Protein AF-A0A432DZA4-F1 (afdb_monomer_lite)

Secondary structure (DSSP, 8-state):
-EE----SSS---S--EE-------SSPPPPP--SS-PPP-----TTSSS----SEEEEETTTTEEEEE-TTT--EEEEE-SSTTS-EEEEEE-----EEEEEEEETTEEEEEEESSTTS--EEEEEETTS--

pLDDT: mean 83.45, std 10.91, range [44.62, 97.19]

Sequence (133 aa):
MVSLENPSGATISGDNSATVYIVDNDKQAPVPSQQIQLNYIGSFDPSGNNSSSTEIVVHDPATQRLFTISSLTDVFDIIDFSTPSTPSVVKQSHGCVWRYYKYCRENGIIAAASQTNPQQNGSVVFFDINGNF

Structure (mmCIF, N/CA/C/O backbone):
data_AF-A0A432DZA4-F1
#
_entry.id   AF-A0A432DZA4-F1
#
loop_
_atom_site.group_PDB
_atom_site.id
_atom_site.type_symbol
_atom_site.label_atom_id
_atom_site.label_alt_id
_atom_site.label_comp_id
_atom_site.label_asym_id
_atom_site.label_entity_id
_atom_site.label_seq_id
_atom_site.pdbx_PDB_ins_code
_atom_site.Cartn_x
_atom_site.Cartn_y
_atom_site.Cartn_z
_atom_site.occupancy
_atom_site.B_iso_or_equiv
_atom_site.auth_seq_id
_atom_site.auth_comp_id
_atom_site.auth_asym_id
_atom_site.auth_atom_id
_atom_site.pdbx_PDB_model_num
ATOM 1 N N . MET A 1 1 ? -9.580 8.947 46.135 1.00 65.31 1 MET A N 1
ATOM 2 C CA . MET A 1 1 ? -9.124 8.744 47.527 1.00 65.31 1 MET A CA 1
ATOM 3 C C . MET A 1 1 ? -10.102 9.451 48.442 1.00 65.31 1 MET A C 1
ATOM 5 O O . MET A 1 1 ? -10.493 10.564 48.118 1.00 65.31 1 MET A O 1
ATOM 9 N N . VAL A 1 2 ? -10.554 8.784 49.497 1.00 82.69 2 VAL A N 1
ATOM 10 C CA . VAL A 1 2 ? -11.482 9.348 50.487 1.00 82.69 2 VAL A CA 1
ATOM 11 C C . VAL A 1 2 ? -10.810 9.246 51.854 1.00 82.69 2 VAL A C 1
ATOM 13 O O . VAL A 1 2 ? -10.240 8.199 52.166 1.00 82.69 2 VAL A O 1
ATOM 16 N N . SER A 1 3 ? -10.847 10.324 52.634 1.00 87.31 3 SER A N 1
ATOM 17 C CA . SER A 1 3 ? -10.342 10.397 54.009 1.00 87.31 3 SER A CA 1
ATOM 18 C C . SER A 1 3 ? -11.485 10.643 54.990 1.00 87.31 3 SER A C 1
ATOM 20 O O . SER A 1 3 ? -12.484 11.268 54.630 1.00 87.31 3 SER A O 1
ATOM 22 N N . LEU A 1 4 ? -11.362 10.154 56.229 1.00 85.12 4 LEU A N 1
ATOM 23 C CA . LEU A 1 4 ? -12.275 10.565 57.302 1.00 85.12 4 LEU A CA 1
ATOM 24 C C . LEU A 1 4 ? -11.716 11.831 57.950 1.00 85.12 4 LEU A C 1
ATOM 26 O O . LEU A 1 4 ? -10.535 11.915 58.249 1.00 85.12 4 LEU A O 1
ATOM 30 N N . GLU A 1 5 ? -12.540 12.835 58.207 1.00 86.31 5 GLU A N 1
ATOM 31 C CA . GLU A 1 5 ? -12.087 14.081 58.832 1.00 86.31 5 GLU A CA 1
ATOM 32 C C . GLU A 1 5 ? -13.089 14.513 59.903 1.00 86.31 5 GLU A C 1
ATOM 34 O O . GLU A 1 5 ? -14.268 14.174 59.831 1.00 86.31 5 GLU A O 1
ATOM 39 N N . ASN A 1 6 ? -12.614 15.255 60.907 1.00 86.56 6 ASN A N 1
ATOM 40 C CA . ASN A 1 6 ? -13.431 15.822 61.989 1.00 86.56 6 ASN A CA 1
ATOM 41 C C . ASN A 1 6 ? -14.257 14.790 62.796 1.00 86.56 6 ASN A C 1
ATOM 43 O O . ASN A 1 6 ? -15.486 14.892 62.848 1.00 86.56 6 ASN A O 1
ATOM 47 N N . PRO A 1 7 ? -13.621 13.804 63.464 1.00 84.38 7 PRO A N 1
ATOM 48 C CA . PRO A 1 7 ? -14.353 12.872 64.313 1.00 84.38 7 PRO A CA 1
ATOM 49 C C . PRO A 1 7 ? -14.971 13.602 65.519 1.00 84.38 7 PRO A C 1
ATOM 51 O O . PRO A 1 7 ? -14.322 14.425 66.163 1.00 84.38 7 PRO A O 1
ATOM 54 N N . SER A 1 8 ? -16.220 13.271 65.854 1.00 92.75 8 SER A N 1
ATOM 55 C CA . SER A 1 8 ? -16.911 13.767 67.050 1.00 92.75 8 SER A CA 1
ATOM 56 C C . SER A 1 8 ? -17.174 12.607 68.004 1.00 92.75 8 SER A C 1
ATOM 58 O O . SER A 1 8 ? -17.799 11.620 67.621 1.00 92.75 8 SER A O 1
ATOM 60 N N . GLY A 1 9 ? -16.657 12.696 69.233 1.00 91.00 9 GLY A N 1
ATOM 61 C CA . GLY A 1 9 ? -16.795 11.638 70.244 1.00 91.00 9 GLY A CA 1
ATOM 62 C C . GLY A 1 9 ? -15.994 10.354 69.970 1.00 91.00 9 GLY A C 1
ATOM 63 O O . GLY A 1 9 ? -16.234 9.351 70.635 1.00 91.00 9 GLY A O 1
ATOM 64 N N . ALA A 1 10 ? -15.052 10.367 69.019 1.00 88.62 10 ALA A N 1
ATOM 65 C CA . ALA A 1 10 ? -14.202 9.226 68.670 1.00 88.62 10 ALA A CA 1
ATOM 66 C C . ALA A 1 10 ? -12.776 9.671 68.292 1.00 88.62 10 ALA A C 1
ATOM 68 O O . ALA A 1 10 ? -12.538 10.841 67.995 1.00 88.62 10 ALA A O 1
ATOM 69 N N . THR A 1 11 ? -11.829 8.731 68.266 1.00 87.81 11 THR A N 1
ATOM 70 C CA . THR A 1 11 ? -10.453 8.960 67.797 1.00 87.81 11 THR A CA 1
ATOM 71 C C . THR A 1 11 ? -10.206 8.141 66.536 1.00 87.81 11 THR A C 1
ATOM 73 O O . THR A 1 11 ? -10.421 6.931 66.541 1.00 87.81 11 THR A O 1
ATOM 76 N N . ILE A 1 12 ? -9.745 8.788 65.464 1.00 87.44 12 ILE A N 1
ATOM 77 C CA . ILE A 1 12 ? -9.264 8.089 64.266 1.00 87.44 12 ILE A CA 1
ATOM 78 C C . ILE A 1 12 ? -7.845 7.589 64.562 1.00 87.44 12 ILE A C 1
ATOM 80 O O . ILE A 1 12 ? -6.972 8.388 64.898 1.00 87.44 12 ILE A O 1
ATOM 84 N N . SER A 1 13 ? -7.612 6.282 64.454 1.00 86.56 13 SER A N 1
ATOM 85 C CA . SER A 1 13 ? -6.293 5.659 64.613 1.00 86.56 13 SER A CA 1
ATOM 86 C C . SER A 1 13 ? -5.958 4.787 63.398 1.00 86.56 13 SER A C 1
ATOM 88 O O . SER A 1 13 ? -6.848 4.195 62.791 1.00 86.56 13 SER A O 1
ATOM 90 N N . GLY A 1 14 ? -4.673 4.718 63.031 1.00 86.31 14 GLY A N 1
ATOM 91 C CA . GLY A 1 14 ? -4.213 4.019 61.823 1.00 86.31 14 GLY A CA 1
ATOM 92 C C . GLY A 1 14 ? -4.339 4.852 60.539 1.00 86.31 14 GLY A C 1
ATOM 93 O O . GLY A 1 14 ? -4.336 6.084 60.590 1.00 86.31 14 GLY A O 1
ATOM 94 N N . ASP A 1 15 ? -4.424 4.177 59.389 1.00 87.56 15 ASP A N 1
ATOM 95 C CA . ASP A 1 15 ? -4.528 4.821 58.077 1.00 87.56 15 ASP A CA 1
ATOM 96 C C . ASP A 1 15 ? -5.923 5.403 57.852 1.00 87.56 15 ASP A C 1
ATOM 98 O O . ASP A 1 15 ? -6.920 4.697 57.718 1.00 87.56 15 ASP A O 1
ATOM 102 N N . ASN A 1 16 ? -5.980 6.724 57.756 1.00 88.19 16 ASN A N 1
ATOM 103 C CA . ASN A 1 16 ? -7.220 7.473 57.610 1.00 88.19 16 ASN A CA 1
ATOM 104 C C . ASN A 1 16 ? -7.617 7.722 56.143 1.00 88.19 16 ASN A C 1
ATOM 106 O O . ASN A 1 16 ? -8.339 8.662 55.815 1.00 88.19 16 ASN A O 1
ATOM 110 N N . SER A 1 17 ? -7.078 6.924 55.227 1.00 89.25 17 SER A N 1
ATOM 111 C CA . SER A 1 17 ? -7.300 7.092 53.797 1.00 89.25 17 SER A CA 1
ATOM 112 C C . SER A 1 17 ? -7.656 5.761 53.166 1.00 89.25 17 SER A C 1
ATOM 114 O O . SER A 1 17 ? -6.976 4.761 53.384 1.00 89.25 17 SER A O 1
ATOM 116 N N . ALA A 1 18 ? -8.709 5.769 52.357 1.00 85.88 18 ALA A N 1
ATOM 117 C CA . ALA A 1 18 ? -9.110 4.642 51.541 1.00 85.88 18 ALA A CA 1
ATOM 118 C C . ALA A 1 18 ? -9.034 5.026 50.062 1.00 85.88 18 ALA A C 1
ATOM 120 O O . ALA A 1 18 ? -9.521 6.077 49.619 1.00 85.88 18 ALA A O 1
ATOM 121 N N . THR A 1 19 ? -8.442 4.141 49.268 1.00 87.31 19 THR A N 1
ATOM 122 C CA . THR A 1 19 ? -8.523 4.234 47.813 1.00 87.31 19 THR A CA 1
ATOM 123 C C . THR A 1 19 ? -9.774 3.501 47.363 1.00 87.31 19 THR A C 1
ATOM 125 O O . THR A 1 19 ? -9.855 2.280 47.441 1.00 87.31 19 THR A O 1
ATOM 128 N N . VAL A 1 20 ? -10.764 4.266 46.909 1.00 84.19 20 VAL A N 1
ATOM 129 C CA . VAL A 1 20 ? -11.977 3.726 46.297 1.00 84.19 20 VAL A CA 1
ATOM 130 C C . VAL A 1 20 ? -11.726 3.587 44.802 1.00 84.19 20 VAL A C 1
ATOM 132 O O . VAL A 1 20 ? -11.489 4.587 44.121 1.00 84.19 20 VAL A O 1
ATOM 135 N N . TYR A 1 21 ? -11.776 2.355 44.306 1.00 82.38 21 TYR A N 1
ATOM 136 C CA . TYR A 1 21 ? -11.807 2.071 42.877 1.00 82.38 21 TYR A CA 1
ATOM 137 C C . TYR A 1 21 ? -13.263 2.067 42.423 1.00 82.38 21 TYR A C 1
ATOM 139 O O . TYR A 1 21 ? -14.048 1.230 42.866 1.00 82.38 21 TYR A O 1
ATOM 147 N N . ILE A 1 22 ? -13.624 3.006 41.552 1.00 81.75 22 ILE A N 1
ATOM 148 C CA . ILE A 1 22 ? -14.896 2.946 40.835 1.00 81.75 22 ILE A CA 1
ATOM 149 C C . ILE A 1 22 ? -14.627 2.144 39.572 1.00 81.75 22 ILE A C 1
ATOM 151 O O . ILE A 1 22 ? -13.855 2.565 38.711 1.00 81.75 22 ILE A O 1
ATOM 155 N N . VAL A 1 23 ? -15.225 0.960 39.500 1.00 79.12 23 VAL A N 1
ATOM 156 C CA . VAL A 1 23 ? -15.246 0.181 38.268 1.00 79.12 23 VAL A CA 1
ATOM 157 C C . VAL A 1 23 ? -16.431 0.698 37.461 1.00 79.12 23 VAL A C 1
ATOM 159 O O . VAL A 1 23 ? -17.575 0.398 37.781 1.00 79.12 23 VAL A O 1
ATOM 162 N N . ASP A 1 24 ? -16.142 1.521 36.458 1.00 74.69 24 ASP A N 1
ATOM 163 C CA . ASP A 1 24 ? -17.109 2.083 35.506 1.00 74.69 24 ASP A CA 1
ATOM 164 C C . ASP A 1 24 ? -17.527 1.002 34.487 1.00 74.69 24 ASP A C 1
ATOM 166 O O . ASP A 1 24 ? -17.107 0.994 33.332 1.00 74.69 24 ASP A O 1
ATOM 170 N N . ASN A 1 25 ? -18.235 -0.025 34.970 1.00 78.75 25 ASN A N 1
ATOM 171 C CA . ASN A 1 25 ? -18.728 -1.166 34.184 1.00 78.75 25 ASN A CA 1
ATOM 172 C C . ASN A 1 25 ? -20.261 -1.205 34.077 1.00 78.75 25 ASN A C 1
ATOM 174 O O . ASN A 1 25 ? -20.829 -2.217 33.661 1.00 78.75 25 ASN A O 1
ATOM 178 N N . ASP A 1 26 ? -20.922 -0.120 34.464 1.00 80.25 26 ASP A N 1
ATOM 179 C CA . ASP A 1 26 ? -22.368 0.078 34.376 1.00 80.25 26 ASP A CA 1
ATOM 180 C C . ASP A 1 26 ? -22.857 0.120 32.916 1.00 80.25 26 ASP A C 1
ATOM 182 O O . ASP A 1 26 ? -23.974 -0.307 32.612 1.00 80.25 26 ASP A O 1
ATOM 186 N N . LYS A 1 27 ? -21.993 0.538 31.986 1.00 80.44 27 LYS A N 1
ATOM 187 C CA . LYS A 1 27 ? -22.217 0.445 30.545 1.00 80.44 27 LYS A CA 1
ATOM 188 C C . LYS A 1 27 ? -21.488 -0.758 29.953 1.00 80.44 27 LYS A C 1
ATOM 190 O O . LYS A 1 27 ? -20.306 -0.693 29.618 1.00 80.44 27 LYS A O 1
ATOM 195 N N . GLN A 1 28 ? -22.220 -1.850 29.730 1.00 81.81 28 GLN 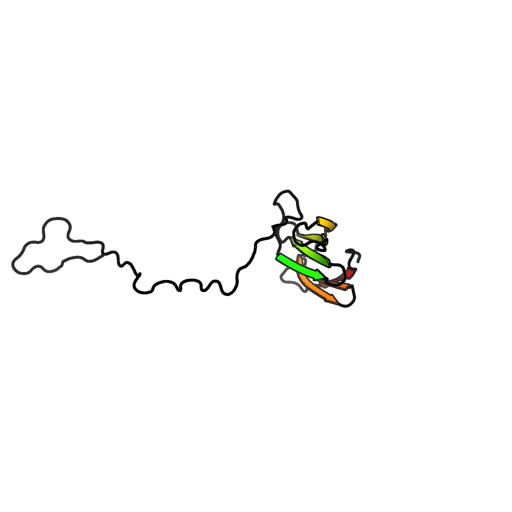A N 1
ATOM 196 C CA . GLN A 1 28 ? -21.708 -2.935 28.894 1.00 81.81 28 GLN A CA 1
ATOM 197 C C . GLN A 1 28 ? -21.365 -2.410 27.495 1.00 81.81 28 GLN A C 1
ATOM 199 O O . GLN A 1 28 ? -22.154 -1.702 26.862 1.00 81.81 28 GLN A O 1
ATOM 204 N N . ALA A 1 29 ? -20.183 -2.785 27.003 1.00 82.56 29 ALA A N 1
ATOM 205 C CA . ALA A 1 29 ? -19.839 -2.575 25.608 1.00 82.56 29 ALA A CA 1
ATOM 206 C C . ALA A 1 29 ? -20.889 -3.275 24.724 1.00 82.56 29 ALA A C 1
ATOM 208 O O . ALA A 1 29 ? -21.313 -4.389 25.051 1.00 82.56 29 ALA A O 1
ATOM 209 N N . PRO A 1 30 ? -21.317 -2.659 23.610 1.00 85.19 30 PRO A N 1
ATOM 210 C CA . PRO A 1 30 ? -22.197 -3.323 22.663 1.00 85.19 30 PRO A CA 1
ATOM 211 C C . PRO A 1 30 ? -21.593 -4.659 22.226 1.00 85.19 30 PRO A C 1
ATOM 213 O O . PRO A 1 30 ? -20.432 -4.716 21.817 1.00 85.19 30 PRO A O 1
ATOM 216 N N . VAL A 1 31 ? -22.378 -5.734 22.299 1.00 87.56 31 VAL A N 1
ATOM 217 C CA . VAL A 1 31 ? -21.966 -7.023 21.737 1.00 87.56 31 VAL A CA 1
ATOM 218 C C . VAL A 1 31 ? -21.925 -6.861 20.216 1.00 87.56 31 VAL A C 1
ATOM 220 O O . VAL A 1 31 ? -22.927 -6.432 19.634 1.00 87.56 31 VAL A O 1
ATOM 223 N N . PRO A 1 32 ? -20.798 -7.161 19.547 1.00 85.75 32 PRO A N 1
ATOM 224 C CA . PRO A 1 32 ? -20.717 -7.027 18.102 1.00 85.75 32 PRO A CA 1
ATOM 225 C C . PRO A 1 32 ? -21.758 -7.942 17.455 1.00 85.75 32 PRO A C 1
ATOM 227 O O . PRO A 1 32 ? -21.745 -9.154 17.655 1.00 85.75 32 PRO A O 1
ATOM 230 N N . SER A 1 33 ? -22.651 -7.362 16.652 1.00 90.25 33 SER A N 1
ATOM 231 C CA . SER A 1 33 ? -23.679 -8.111 15.914 1.00 90.25 33 SER A CA 1
ATOM 232 C C . SER A 1 33 ? -23.089 -9.043 14.854 1.00 90.25 33 SER A C 1
ATOM 234 O O . SER A 1 33 ? -23.801 -9.884 14.315 1.00 90.25 33 SER A O 1
ATOM 236 N N . GLN A 1 34 ? -21.803 -8.865 14.528 1.00 88.56 34 GLN A N 1
ATOM 237 C CA . GLN A 1 34 ? -21.091 -9.564 13.457 1.00 88.56 34 GLN A CA 1
ATOM 238 C C . GLN A 1 34 ? -21.781 -9.454 12.085 1.00 88.56 34 GLN A C 1
ATOM 240 O O . GLN A 1 34 ? -21.567 -10.293 11.212 1.00 88.56 34 GLN A O 1
ATOM 245 N N . GLN A 1 35 ? -22.588 -8.405 11.879 1.00 92.12 35 GLN A N 1
ATOM 246 C CA . GLN A 1 35 ? -23.308 -8.157 10.627 1.00 92.12 35 GLN A CA 1
ATOM 247 C C . GLN A 1 35 ? -22.360 -7.934 9.435 1.00 92.12 35 GLN A C 1
ATOM 249 O O . GLN A 1 35 ? -22.706 -8.260 8.304 1.00 92.12 35 GLN A O 1
ATOM 254 N N . ILE A 1 36 ? -21.165 -7.393 9.687 1.00 91.88 36 ILE A N 1
ATOM 255 C CA . ILE A 1 36 ? -20.070 -7.301 8.720 1.00 91.88 36 ILE A CA 1
ATOM 256 C C . ILE A 1 36 ? -18.843 -7.930 9.367 1.00 91.88 36 ILE A C 1
ATOM 258 O O . ILE A 1 36 ? -18.483 -7.581 10.492 1.00 91.88 36 ILE A O 1
ATOM 262 N N . GLN A 1 37 ? -18.204 -8.844 8.644 1.00 92.25 37 GLN A N 1
ATOM 263 C CA . GLN A 1 37 ? -16.949 -9.466 9.041 1.00 92.25 37 GLN A CA 1
ATOM 264 C C . GLN A 1 37 ? -15.937 -9.269 7.920 1.00 92.25 37 GLN A C 1
ATOM 266 O O . GLN A 1 37 ? -16.242 -9.483 6.747 1.00 92.25 37 GLN A O 1
ATOM 271 N N . LEU A 1 38 ? -14.734 -8.839 8.286 1.00 92.12 38 LEU A N 1
ATOM 272 C CA . LEU A 1 38 ? -13.616 -8.736 7.362 1.00 92.12 38 LEU A CA 1
ATOM 273 C C . LEU A 1 38 ? -12.822 -10.036 7.439 1.00 92.12 38 LEU A C 1
ATOM 275 O O . LEU A 1 38 ? -12.385 -10.429 8.518 1.00 92.12 38 LEU A O 1
ATOM 279 N N . ASN A 1 39 ? -12.633 -10.691 6.296 1.00 92.62 39 ASN A N 1
ATOM 280 C CA . ASN A 1 39 ? -11.722 -11.821 6.200 1.00 92.62 39 ASN A CA 1
ATOM 281 C C . ASN A 1 39 ? -10.333 -11.306 5.824 1.00 92.62 39 ASN A C 1
ATOM 283 O O . ASN A 1 39 ? -10.152 -10.738 4.746 1.00 92.62 39 ASN A O 1
ATOM 287 N N . TYR A 1 40 ? -9.359 -11.496 6.707 1.00 93.69 40 TYR A N 1
ATOM 288 C CA . TYR A 1 40 ? -7.976 -11.156 6.403 1.00 93.69 40 TYR A CA 1
ATOM 289 C C . TYR A 1 40 ? -7.411 -12.155 5.388 1.00 93.69 40 TYR A C 1
ATOM 291 O O . TYR A 1 40 ? -7.332 -13.349 5.670 1.00 93.69 40 TYR A O 1
ATOM 299 N N . ILE A 1 41 ? -7.023 -11.663 4.209 1.00 95.88 41 ILE A N 1
ATOM 300 C CA . ILE A 1 41 ? -6.467 -12.496 3.130 1.00 95.88 41 ILE A CA 1
ATOM 301 C C . ILE A 1 41 ? -4.945 -12.399 3.013 1.00 95.88 41 ILE A C 1
ATOM 303 O O . ILE A 1 41 ? -4.333 -13.263 2.392 1.00 95.88 41 ILE A O 1
ATOM 307 N N . GLY A 1 42 ? -4.332 -11.365 3.592 1.00 93.06 42 GLY A N 1
ATOM 308 C CA . GLY A 1 42 ? -2.894 -11.159 3.502 1.00 93.06 42 GLY A CA 1
ATOM 309 C C . GLY A 1 42 ? -2.457 -9.731 3.799 1.00 93.06 42 GLY A C 1
ATOM 310 O O . GLY A 1 42 ? -3.264 -8.808 3.903 1.00 93.06 42 GLY A O 1
ATOM 311 N N . SER A 1 43 ? -1.143 -9.590 3.920 1.00 92.75 43 SER A N 1
ATOM 312 C CA . SER A 1 43 ? -0.410 -8.334 3.997 1.00 92.75 43 SER A CA 1
ATOM 313 C C . SER A 1 43 ? 0.762 -8.449 3.036 1.00 92.75 43 SER A C 1
ATOM 315 O O . SER A 1 43 ? 1.275 -9.547 2.805 1.00 92.75 43 SER A O 1
ATOM 317 N N . PHE A 1 44 ? 1.162 -7.329 2.458 1.00 94.00 44 PHE A N 1
ATOM 318 C CA . PHE A 1 44 ? 2.211 -7.279 1.460 1.00 94.00 44 PHE A CA 1
ATOM 319 C C . PHE A 1 44 ? 3.148 -6.119 1.765 1.00 94.00 44 PHE A C 1
ATOM 321 O O . PHE A 1 44 ? 2.697 -5.001 2.001 1.00 94.00 44 PHE A O 1
ATOM 328 N N . ASP A 1 45 ? 4.445 -6.407 1.746 1.00 93.31 45 ASP A N 1
ATOM 329 C CA . ASP A 1 45 ? 5.507 -5.419 1.867 1.00 93.31 45 ASP A CA 1
ATOM 330 C C . ASP A 1 45 ? 6.272 -5.350 0.536 1.00 93.31 45 ASP A C 1
ATOM 332 O O . ASP A 1 45 ? 6.956 -6.319 0.188 1.00 93.31 45 ASP A O 1
ATOM 336 N N . PRO A 1 46 ? 6.193 -4.230 -0.206 1.00 91.62 46 PRO A N 1
ATOM 337 C CA . PRO A 1 46 ? 6.894 -4.089 -1.478 1.00 91.62 46 PRO A CA 1
ATOM 338 C C . PRO A 1 46 ? 8.423 -4.066 -1.323 1.00 91.62 46 PRO A C 1
ATOM 340 O O . PRO A 1 46 ? 9.132 -4.338 -2.288 1.00 91.62 46 PRO A O 1
ATOM 343 N N . SER A 1 47 ? 8.960 -3.781 -0.129 1.00 90.25 47 SER A N 1
ATOM 344 C CA . SER A 1 47 ? 10.412 -3.801 0.111 1.00 90.25 47 SER A CA 1
ATOM 345 C C . SER A 1 47 ? 10.982 -5.194 0.388 1.00 90.25 47 SER A C 1
ATOM 347 O O . SER A 1 47 ? 12.190 -5.400 0.264 1.00 90.25 47 SER A O 1
ATOM 349 N N . GLY A 1 48 ? 10.136 -6.152 0.779 1.00 90.88 48 GLY A N 1
ATOM 350 C CA . GLY A 1 48 ? 10.534 -7.511 1.158 1.00 90.88 48 GLY A CA 1
ATOM 351 C C . GLY A 1 48 ? 11.397 -7.610 2.426 1.00 90.88 48 GLY A C 1
ATOM 352 O O . GLY A 1 48 ? 11.854 -8.701 2.767 1.00 90.88 48 GLY A O 1
ATOM 353 N N . ASN A 1 49 ? 11.653 -6.500 3.120 1.00 91.62 49 ASN A N 1
ATOM 354 C CA . ASN A 1 49 ? 12.533 -6.424 4.291 1.00 91.62 49 ASN A CA 1
ATOM 355 C C . ASN A 1 49 ? 11.986 -5.504 5.402 1.00 91.62 49 ASN A C 1
ATOM 357 O O . ASN A 1 49 ? 12.730 -5.118 6.303 1.00 91.62 49 ASN A O 1
ATOM 361 N N . ASN A 1 50 ? 10.693 -5.177 5.353 1.00 90.00 50 ASN A N 1
ATOM 362 C CA . ASN A 1 50 ? 9.968 -4.296 6.267 1.00 90.00 50 ASN A CA 1
ATOM 363 C C . ASN A 1 50 ? 10.582 -2.892 6.396 1.00 90.00 50 ASN A C 1
ATOM 365 O O . ASN A 1 50 ? 10.509 -2.280 7.462 1.00 90.00 50 ASN A O 1
ATOM 369 N N . SER A 1 51 ? 11.205 -2.381 5.328 1.00 88.19 51 SER A N 1
ATOM 370 C CA . SER A 1 51 ? 11.757 -1.017 5.294 1.00 88.19 51 SER A CA 1
ATOM 371 C C . SER A 1 51 ? 10.842 -0.001 4.606 1.00 88.19 51 SER A C 1
ATOM 373 O O . SER A 1 51 ? 11.137 1.193 4.616 1.00 88.19 51 SER A O 1
ATOM 375 N N . SER A 1 52 ? 9.721 -0.451 4.036 1.00 86.00 52 SER A N 1
ATOM 376 C CA . SER A 1 52 ? 8.715 0.410 3.418 1.00 86.00 52 SER A CA 1
ATOM 377 C C . SER A 1 52 ? 7.571 0.738 4.373 1.00 86.00 52 SER A C 1
ATOM 379 O O . SER A 1 52 ? 7.169 -0.076 5.202 1.00 86.00 52 SER A O 1
ATOM 381 N N . SER A 1 53 ? 6.986 1.920 4.198 1.00 87.19 53 SER A N 1
ATOM 382 C CA . SER A 1 53 ? 5.629 2.217 4.659 1.00 87.19 53 SER A CA 1
ATOM 383 C C . SER A 1 53 ? 4.680 2.296 3.458 1.00 87.19 53 SER A C 1
ATOM 385 O O . SER A 1 53 ? 5.082 2.091 2.311 1.00 87.19 53 SER A O 1
ATOM 387 N N . THR A 1 54 ? 3.405 2.587 3.702 1.00 86.50 54 THR A N 1
ATOM 388 C CA . THR A 1 54 ? 2.461 2.962 2.645 1.00 86.50 54 THR A CA 1
ATOM 389 C C . THR A 1 54 ? 1.681 4.182 3.110 1.00 86.50 54 THR A C 1
ATOM 391 O O . THR A 1 54 ? 0.918 4.100 4.070 1.00 86.50 54 THR A O 1
ATOM 394 N N . GLU A 1 55 ? 1.896 5.322 2.453 1.00 80.06 55 GLU A N 1
ATOM 395 C CA . GLU A 1 55 ? 1.148 6.560 2.725 1.00 80.06 55 GLU A CA 1
ATOM 396 C C . GLU A 1 55 ? -0.059 6.702 1.793 1.00 80.06 55 GLU A C 1
ATOM 398 O O . GLU A 1 55 ? -1.149 7.068 2.231 1.00 80.06 55 GLU A O 1
ATOM 403 N N . ILE A 1 56 ? 0.123 6.392 0.506 1.00 82.00 56 ILE A N 1
ATOM 404 C CA . ILE A 1 56 ? -0.923 6.493 -0.515 1.00 82.00 56 ILE A CA 1
ATOM 405 C C . ILE A 1 56 ? -0.969 5.194 -1.304 1.00 82.00 56 ILE A C 1
ATOM 407 O O . ILE A 1 56 ? 0.071 4.637 -1.652 1.00 82.00 56 ILE A O 1
ATOM 411 N N . VAL A 1 57 ? -2.187 4.751 -1.607 1.00 88.12 57 VAL A N 1
ATOM 412 C CA . VAL A 1 57 ? -2.475 3.631 -2.497 1.00 88.12 57 VAL A CA 1
ATOM 413 C C . VAL A 1 57 ? -3.524 4.055 -3.520 1.00 88.12 57 VAL A C 1
ATOM 415 O O . VAL A 1 57 ? -4.555 4.629 -3.165 1.00 88.12 57 VAL A O 1
ATOM 418 N N . VAL A 1 58 ? -3.265 3.771 -4.795 1.00 88.50 58 VAL A N 1
ATOM 419 C CA . VAL A 1 58 ? -4.241 3.925 -5.881 1.00 88.50 58 VAL A CA 1
ATOM 420 C C . VAL A 1 58 ? -4.362 2.618 -6.640 1.00 88.50 58 VAL A C 1
ATOM 422 O O . VAL A 1 58 ? -3.362 2.067 -7.086 1.00 88.50 58 VAL A O 1
ATOM 425 N N . HIS A 1 59 ? -5.593 2.138 -6.803 1.00 91.00 59 HIS A N 1
ATOM 426 C CA . HIS A 1 59 ? -5.901 0.958 -7.607 1.00 91.00 59 HIS A CA 1
ATOM 427 C C . HIS A 1 59 ? -6.319 1.365 -9.017 1.00 91.00 59 HIS A C 1
ATOM 429 O O . HIS A 1 59 ? -7.208 2.201 -9.192 1.00 91.00 59 HIS A O 1
ATOM 435 N N . ASP A 1 60 ? -5.694 0.756 -10.022 1.00 89.56 60 ASP A N 1
ATOM 436 C CA . ASP A 1 60 ? -6.175 0.791 -11.397 1.00 89.56 60 ASP A CA 1
ATOM 437 C C . ASP A 1 60 ? -6.944 -0.500 -11.719 1.00 89.56 60 ASP A C 1
ATOM 439 O O . ASP A 1 60 ? -6.323 -1.541 -11.949 1.00 89.56 60 ASP A O 1
ATOM 443 N N . PRO A 1 61 ? -8.285 -0.454 -11.812 1.00 89.75 61 PRO A N 1
ATOM 444 C CA . PRO A 1 61 ? -9.086 -1.636 -12.103 1.00 89.75 61 PRO A CA 1
ATOM 445 C C . PRO A 1 61 ? -8.923 -2.155 -13.540 1.00 89.75 61 PRO A C 1
ATOM 447 O O . PRO A 1 61 ? -9.264 -3.306 -13.801 1.00 89.75 61 PRO A O 1
ATOM 450 N N . ALA A 1 62 ? -8.416 -1.350 -14.484 1.00 89.56 62 ALA A N 1
ATOM 451 C CA . ALA A 1 62 ? -8.227 -1.815 -15.860 1.00 89.56 62 ALA A CA 1
ATOM 452 C C . ALA A 1 62 ? -7.008 -2.736 -15.995 1.00 89.56 62 ALA A C 1
ATOM 454 O O . ALA A 1 62 ? -7.034 -3.677 -16.782 1.00 89.56 62 ALA A O 1
ATOM 455 N N . THR A 1 63 ? -5.951 -2.466 -15.226 1.00 91.25 63 THR A N 1
ATOM 456 C CA . THR A 1 63 ? -4.703 -3.246 -15.247 1.00 91.25 63 THR A CA 1
ATOM 457 C C . THR A 1 63 ? -4.504 -4.100 -14.000 1.00 91.25 63 THR A C 1
ATOM 459 O O . THR A 1 63 ? -3.562 -4.884 -13.954 1.00 91.25 63 THR A O 1
ATOM 462 N N . GLN A 1 64 ? -5.387 -3.957 -13.006 1.00 94.88 64 GLN A N 1
ATOM 463 C CA . GLN A 1 64 ? -5.274 -4.560 -11.678 1.00 94.88 64 GLN A CA 1
ATOM 464 C C . GLN A 1 64 ? -3.922 -4.268 -11.024 1.00 94.88 64 GLN A C 1
ATOM 466 O O . GLN A 1 64 ? -3.285 -5.151 -10.463 1.00 94.88 64 GLN A O 1
ATOM 471 N N . ARG A 1 65 ? -3.477 -3.011 -11.104 1.00 93.75 65 ARG A N 1
ATOM 472 C CA . ARG A 1 65 ? -2.240 -2.547 -10.468 1.00 93.75 65 ARG A CA 1
ATOM 473 C C . ARG A 1 65 ? -2.541 -1.681 -9.256 1.00 93.75 65 ARG A C 1
ATOM 475 O O . ARG A 1 65 ? -3.511 -0.922 -9.263 1.00 93.75 65 ARG A O 1
ATOM 482 N N . LEU A 1 66 ? -1.690 -1.772 -8.239 1.00 93.00 66 LEU A N 1
ATOM 483 C CA . LEU A 1 66 ? -1.595 -0.762 -7.192 1.00 93.00 66 LEU A CA 1
ATOM 484 C C . LEU A 1 66 ? -0.394 0.136 -7.464 1.00 93.00 66 LEU A C 1
ATOM 486 O O . LEU A 1 66 ? 0.675 -0.331 -7.850 1.00 93.00 66 LEU A O 1
ATOM 490 N N . PHE A 1 67 ? -0.593 1.421 -7.221 1.00 89.69 67 PHE A N 1
ATOM 491 C CA . PHE A 1 67 ? 0.440 2.440 -7.233 1.00 89.69 67 PHE A CA 1
ATOM 492 C C . PHE A 1 67 ? 0.582 2.957 -5.814 1.00 89.69 67 PHE A C 1
ATOM 494 O O . PHE A 1 67 ? -0.376 3.514 -5.263 1.00 89.69 67 PHE A O 1
ATOM 501 N N . THR A 1 68 ? 1.742 2.723 -5.211 1.00 89.12 68 THR A N 1
ATOM 502 C CA . THR A 1 68 ? 1.992 3.075 -3.815 1.00 89.12 68 THR A CA 1
ATOM 503 C C . THR A 1 68 ? 3.210 3.959 -3.668 1.00 89.12 68 THR A C 1
ATOM 505 O O . THR A 1 68 ? 4.110 3.969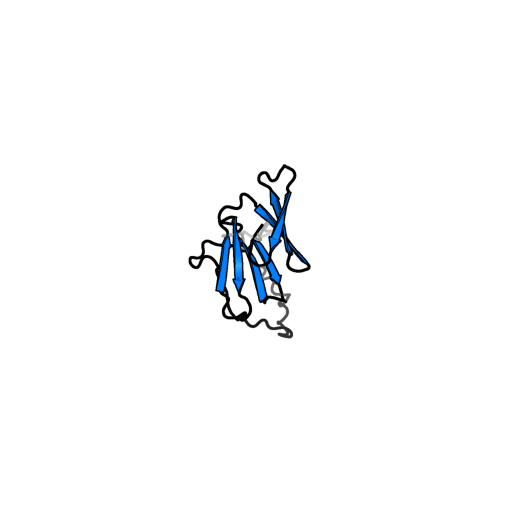 -4.507 1.00 89.12 68 THR A O 1
ATOM 508 N N . ILE A 1 69 ? 3.224 4.703 -2.567 1.00 84.50 69 ILE A N 1
ATOM 509 C CA . ILE A 1 69 ? 4.410 5.406 -2.105 1.00 84.50 69 ILE A CA 1
ATOM 510 C C . ILE A 1 69 ? 4.717 5.080 -0.653 1.00 84.50 69 ILE A C 1
ATOM 512 O O . ILE A 1 69 ? 3.835 5.107 0.215 1.00 84.50 69 ILE A O 1
ATOM 516 N N . SER A 1 70 ? 5.998 4.837 -0.410 1.00 83.81 70 SER A N 1
ATOM 517 C CA . SER A 1 70 ? 6.581 4.770 0.919 1.00 83.81 70 SER A CA 1
ATOM 518 C C . SER A 1 70 ? 6.948 6.159 1.429 1.00 83.81 70 SER A C 1
ATOM 520 O O . SER A 1 70 ? 7.757 6.854 0.821 1.00 83.81 70 SER A O 1
ATOM 522 N N . SER A 1 71 ? 6.421 6.533 2.594 1.00 78.62 71 SER A N 1
ATOM 523 C CA . SER A 1 71 ? 6.835 7.745 3.313 1.00 78.62 71 SER A CA 1
ATOM 524 C C . SER A 1 71 ? 8.174 7.601 4.046 1.00 78.62 71 SER A C 1
ATOM 526 O O . SER A 1 71 ? 8.687 8.588 4.570 1.00 78.62 71 SER A O 1
ATOM 528 N N . LEU A 1 72 ? 8.733 6.383 4.113 1.00 81.50 72 LEU A N 1
ATOM 529 C CA . LEU A 1 72 ? 10.044 6.112 4.716 1.00 81.50 72 LEU A CA 1
ATOM 530 C C . LEU A 1 72 ? 11.185 6.177 3.699 1.00 81.50 72 LEU A C 1
ATOM 532 O O . LEU A 1 72 ? 12.288 6.591 4.048 1.00 81.50 72 LEU A O 1
ATOM 536 N N . THR A 1 73 ? 10.933 5.737 2.466 1.00 78.12 73 THR A N 1
ATOM 537 C CA . THR A 1 73 ? 11.975 5.556 1.443 1.00 78.12 73 THR A CA 1
ATOM 538 C C . THR A 1 73 ? 11.776 6.428 0.205 1.00 78.12 73 THR A C 1
ATOM 540 O O . THR A 1 73 ? 12.636 6.411 -0.672 1.00 78.12 73 THR A O 1
ATOM 543 N N . ASP A 1 74 ? 10.664 7.171 0.114 1.00 77.44 74 ASP A N 1
ATOM 544 C CA . ASP A 1 74 ? 10.258 7.949 -1.067 1.00 77.44 74 ASP A CA 1
ATOM 545 C C . ASP A 1 74 ? 10.263 7.112 -2.369 1.00 77.44 74 ASP A C 1
ATOM 547 O O . ASP A 1 74 ? 10.461 7.620 -3.476 1.00 77.44 74 ASP A O 1
ATOM 551 N N . VAL A 1 75 ? 10.055 5.796 -2.242 1.00 81.88 75 VAL A N 1
ATOM 552 C CA . VAL A 1 75 ? 9.976 4.861 -3.369 1.00 81.88 75 VAL A CA 1
ATOM 553 C C . VAL A 1 75 ? 8.553 4.821 -3.902 1.00 81.88 75 VAL A C 1
ATOM 555 O O . VAL A 1 75 ? 7.593 4.719 -3.136 1.00 81.88 75 VAL A O 1
ATOM 558 N N . PHE A 1 76 ? 8.442 4.893 -5.228 1.00 84.44 76 PHE A N 1
ATOM 559 C CA . PHE A 1 76 ? 7.208 4.630 -5.956 1.00 84.44 76 PHE A CA 1
ATOM 560 C C . PHE A 1 76 ? 7.182 3.172 -6.412 1.00 84.44 76 PHE A C 1
ATOM 562 O O . PHE A 1 76 ? 8.027 2.766 -7.221 1.00 84.44 76 PHE A O 1
ATOM 569 N N . ASP A 1 77 ? 6.200 2.414 -5.929 1.00 89.94 77 ASP A N 1
ATOM 570 C CA . ASP A 1 77 ? 6.006 1.018 -6.305 1.00 89.94 77 ASP A CA 1
ATOM 571 C C . ASP A 1 77 ? 4.798 0.864 -7.230 1.00 89.94 77 ASP A C 1
ATOM 573 O O . ASP A 1 77 ? 3.712 1.401 -6.993 1.00 89.94 77 ASP A O 1
ATOM 577 N N . ILE A 1 78 ? 4.994 0.065 -8.274 1.00 92.06 78 ILE A N 1
ATOM 578 C CA . ILE A 1 78 ? 3.934 -0.496 -9.103 1.00 92.06 78 ILE A CA 1
ATOM 579 C C . ILE A 1 78 ? 3.817 -1.964 -8.720 1.00 92.06 78 ILE A C 1
ATOM 581 O O . ILE A 1 78 ? 4.777 -2.723 -8.872 1.00 92.06 78 ILE A O 1
ATOM 585 N N . ILE A 1 79 ? 2.647 -2.366 -8.242 1.00 95.25 79 ILE A N 1
ATOM 586 C CA . ILE A 1 79 ? 2.383 -3.702 -7.706 1.00 95.25 79 ILE A CA 1
ATOM 587 C C . ILE A 1 79 ? 1.296 -4.357 -8.559 1.00 95.25 79 ILE A C 1
ATOM 589 O O . ILE A 1 79 ? 0.267 -3.742 -8.835 1.00 95.25 79 ILE A O 1
ATOM 593 N N . ASP A 1 80 ? 1.508 -5.602 -8.972 1.00 96.50 80 ASP A N 1
ATOM 594 C CA . ASP A 1 80 ? 0.470 -6.444 -9.558 1.00 96.50 80 ASP A CA 1
ATOM 595 C C . ASP A 1 80 ? -0.476 -6.897 -8.445 1.00 96.50 80 ASP A C 1
ATOM 597 O O . ASP A 1 80 ? -0.059 -7.489 -7.446 1.00 96.50 80 ASP A O 1
ATOM 601 N N . PHE A 1 81 ? -1.754 -6.589 -8.629 1.00 96.88 81 PHE A N 1
ATOM 602 C CA . PHE A 1 81 ? -2.841 -6.874 -7.707 1.00 96.88 81 PHE A CA 1
ATOM 603 C C . PHE A 1 81 ? -3.982 -7.643 -8.387 1.00 96.88 81 PHE A C 1
ATOM 605 O O . PHE A 1 81 ? -5.108 -7.671 -7.894 1.00 96.88 81 PHE A O 1
ATOM 612 N N . SER A 1 82 ? -3.690 -8.309 -9.509 1.00 97.19 82 SER A N 1
ATOM 613 C CA . SER A 1 82 ? -4.622 -9.216 -10.191 1.00 97.19 82 SER A CA 1
ATOM 614 C C . SER A 1 82 ? -5.105 -10.355 -9.290 1.00 97.19 82 SER A C 1
ATOM 616 O O . SER A 1 82 ? -6.248 -10.794 -9.410 1.00 97.19 82 SER A O 1
ATOM 618 N N . THR A 1 83 ? -4.261 -10.789 -8.348 1.00 96.06 83 THR A N 1
ATOM 619 C CA . THR A 1 83 ? -4.612 -11.740 -7.287 1.00 96.06 83 THR A CA 1
ATOM 620 C C . THR A 1 83 ? -4.377 -11.097 -5.913 1.00 96.06 83 THR A C 1
ATOM 622 O O . THR A 1 83 ? -3.247 -11.111 -5.424 1.00 96.06 83 THR A O 1
ATOM 625 N N . PRO A 1 84 ? -5.420 -10.559 -5.246 1.00 95.00 84 PRO A N 1
ATOM 626 C CA . PRO A 1 84 ? -5.276 -9.798 -3.998 1.00 95.00 84 PRO A CA 1
ATOM 627 C C . PRO A 1 84 ? -4.607 -10.537 -2.829 1.00 95.00 84 PRO A C 1
ATOM 629 O O . PRO A 1 84 ? -4.056 -9.898 -1.938 1.00 95.00 84 PRO A O 1
ATOM 632 N N . SER A 1 85 ? -4.647 -11.874 -2.813 1.00 95.31 85 SER A N 1
ATOM 633 C CA . SER A 1 85 ? -3.978 -12.697 -1.794 1.00 95.31 85 SER A CA 1
ATOM 634 C C . SER A 1 85 ? -2.478 -12.885 -2.038 1.00 95.31 85 SER A C 1
ATOM 636 O O . SER A 1 85 ? -1.773 -13.344 -1.145 1.00 95.31 85 SER A O 1
ATOM 638 N N . THR A 1 86 ? -1.986 -12.573 -3.240 1.00 95.44 86 THR A N 1
ATOM 639 C CA . THR A 1 86 ? -0.579 -12.749 -3.629 1.00 95.44 86 THR A CA 1
ATOM 640 C C . THR A 1 86 ? -0.086 -11.579 -4.493 1.00 95.44 86 THR A C 1
ATOM 642 O O . THR A 1 86 ? 0.195 -11.778 -5.679 1.00 95.44 86 THR A O 1
ATOM 645 N N . PRO A 1 87 ? 0.009 -10.354 -3.944 1.00 96.56 87 PRO A N 1
ATOM 646 C CA . PRO A 1 87 ? 0.552 -9.225 -4.690 1.00 96.56 87 PRO A CA 1
ATOM 647 C C . PRO A 1 87 ? 2.035 -9.430 -5.017 1.00 96.56 87 PRO A C 1
ATOM 649 O O . PRO A 1 87 ? 2.744 -10.159 -4.318 1.00 96.56 87 PRO A O 1
ATOM 652 N N . SER A 1 88 ? 2.521 -8.773 -6.070 1.00 96.38 88 SER A N 1
ATOM 653 C CA . SER A 1 88 ? 3.939 -8.819 -6.442 1.00 96.38 88 SER A CA 1
ATOM 654 C C . SER A 1 88 ? 4.421 -7.491 -7.017 1.00 96.38 88 SER A C 1
ATOM 656 O O . SER A 1 88 ? 3.660 -6.764 -7.650 1.00 96.38 88 SER A O 1
ATOM 658 N N . VAL A 1 89 ? 5.686 -7.142 -6.784 1.00 95.19 89 VAL A N 1
ATOM 659 C CA . VAL A 1 89 ? 6.256 -5.894 -7.304 1.00 95.19 89 VAL A CA 1
ATOM 660 C C . VAL A 1 89 ? 6.525 -6.032 -8.803 1.00 95.19 89 VAL A C 1
ATOM 662 O O . VAL A 1 89 ? 7.266 -6.914 -9.229 1.00 95.19 89 VAL A O 1
ATOM 665 N N . VAL A 1 90 ? 5.957 -5.126 -9.600 1.00 94.75 90 VAL A N 1
ATOM 666 C CA . VAL A 1 90 ? 6.215 -5.002 -11.045 1.00 94.75 90 VAL A CA 1
ATOM 667 C C . VAL A 1 90 ? 7.401 -4.080 -11.300 1.00 94.75 90 VAL A C 1
ATOM 669 O O . VAL A 1 90 ? 8.265 -4.383 -12.122 1.00 94.75 90 VAL A O 1
ATOM 672 N N . LYS A 1 91 ? 7.435 -2.930 -10.620 1.00 90.31 91 LYS A N 1
ATOM 673 C CA . LYS A 1 91 ? 8.486 -1.921 -10.777 1.00 90.31 91 LYS A CA 1
ATOM 674 C C . LYS A 1 91 ? 8.634 -1.124 -9.493 1.00 90.31 91 LYS A C 1
ATOM 676 O O . LYS A 1 91 ? 7.634 -0.748 -8.891 1.00 90.31 91 LYS A O 1
ATOM 681 N N . GLN A 1 92 ? 9.875 -0.804 -9.147 1.00 87.25 92 GLN A N 1
ATOM 682 C CA . GLN A 1 92 ? 10.197 0.203 -8.141 1.00 87.25 92 GLN A CA 1
ATOM 683 C C . GLN A 1 92 ? 10.984 1.309 -8.819 1.00 87.25 92 GLN A C 1
ATOM 685 O O . GLN A 1 92 ? 11.968 1.044 -9.518 1.00 87.25 92 GLN A O 1
ATOM 690 N N . SER A 1 93 ? 10.544 2.546 -8.637 1.00 77.50 93 SER A N 1
ATOM 691 C CA . SER A 1 93 ? 11.276 3.710 -9.109 1.00 77.50 93 SER A CA 1
ATOM 692 C C . SER A 1 93 ? 11.931 4.399 -7.922 1.00 77.50 93 SER A C 1
ATOM 694 O O . SER A 1 93 ? 11.258 4.998 -7.085 1.00 77.50 93 SER A O 1
ATOM 696 N N . HIS A 1 94 ? 13.258 4.311 -7.871 1.00 66.38 94 HIS A N 1
ATOM 697 C CA . HIS A 1 94 ? 14.095 4.975 -6.878 1.00 66.38 94 HIS A CA 1
ATOM 698 C C . HIS A 1 94 ? 14.515 6.362 -7.381 1.00 66.38 94 HIS A C 1
ATOM 700 O O . HIS A 1 94 ? 14.782 6.537 -8.570 1.00 66.38 94 HIS A O 1
ATOM 706 N N . GLY A 1 95 ? 14.634 7.338 -6.480 1.00 51.50 95 GLY A N 1
ATOM 707 C CA . GLY A 1 95 ? 15.288 8.613 -6.796 1.00 51.50 95 GLY A CA 1
ATOM 708 C C . GLY A 1 95 ? 14.396 9.678 -7.431 1.00 51.50 95 GLY A C 1
ATOM 709 O O . GLY A 1 95 ? 14.904 10.608 -8.055 1.00 51.50 95 GLY A O 1
ATOM 710 N N . CYS A 1 96 ? 13.079 9.599 -7.247 1.00 50.91 96 CYS A N 1
ATOM 711 C CA . CYS A 1 96 ? 12.266 10.792 -7.433 1.00 50.91 96 CYS A CA 1
ATOM 712 C C . CYS A 1 96 ? 12.472 11.715 -6.235 1.00 50.91 96 CYS A C 1
ATOM 714 O O . CYS A 1 96 ? 12.175 11.345 -5.108 1.00 50.91 96 CYS A O 1
ATOM 716 N N . VAL A 1 97 ? 12.959 12.933 -6.479 1.00 44.62 97 VAL A N 1
ATOM 717 C CA . VAL A 1 97 ? 13.152 13.997 -5.468 1.00 44.62 97 VAL A CA 1
ATOM 718 C C . VAL A 1 97 ? 11.804 14.564 -4.982 1.00 44.62 97 VAL A C 1
ATOM 720 O O . VAL A 1 97 ? 11.669 15.732 -4.627 1.00 44.62 97 VAL A O 1
ATOM 723 N N . TRP A 1 98 ? 10.760 13.752 -5.057 1.00 53.69 98 TRP A N 1
ATOM 724 C CA . TRP A 1 98 ? 9.376 14.152 -5.115 1.00 53.69 98 TRP A CA 1
ATOM 725 C C . TRP A 1 98 ? 8.650 13.440 -3.989 1.00 53.69 98 TRP A C 1
ATOM 727 O O . TRP A 1 98 ? 8.425 12.236 -4.043 1.00 53.69 98 TRP A O 1
ATOM 737 N N . ARG A 1 99 ? 8.284 14.186 -2.950 1.00 51.62 99 ARG A N 1
ATOM 738 C CA . ARG A 1 99 ? 7.367 13.678 -1.932 1.00 51.62 99 ARG A CA 1
ATOM 739 C C . ARG A 1 99 ? 5.977 13.707 -2.543 1.00 51.62 99 ARG A C 1
ATOM 741 O O . ARG A 1 99 ? 5.507 14.791 -2.887 1.00 51.62 99 ARG A O 1
ATOM 748 N N . TYR A 1 100 ? 5.364 12.546 -2.744 1.00 57.56 100 TYR A N 1
ATOM 749 C CA . TYR A 1 100 ? 4.081 12.468 -3.430 1.00 57.56 100 TYR A CA 1
ATOM 750 C C . TYR A 1 100 ? 2.914 12.503 -2.444 1.00 57.56 100 TYR A C 1
ATOM 752 O O . TYR A 1 100 ? 2.835 11.659 -1.561 1.00 57.56 100 TYR A O 1
ATOM 760 N N . TYR A 1 101 ? 1.988 13.454 -2.598 1.00 54.09 101 TYR A N 1
ATOM 761 C CA . TYR A 1 101 ? 0.930 13.695 -1.592 1.00 54.09 101 TYR A CA 1
ATOM 762 C C . TYR A 1 101 ? -0.486 13.324 -2.034 1.00 54.09 101 TYR A C 1
ATOM 764 O O . TYR A 1 101 ? -1.406 13.267 -1.206 1.00 54.09 101 TYR A O 1
ATOM 772 N N . LYS A 1 102 ? -0.686 13.112 -3.337 1.00 53.38 102 LYS A N 1
ATOM 773 C CA . LYS A 1 102 ? -1.954 12.713 -3.956 1.00 53.38 102 LYS A CA 1
ATOM 774 C C . LYS A 1 102 ? -1.665 12.010 -5.276 1.00 53.38 102 LYS A C 1
ATOM 776 O O . LYS A 1 102 ? -0.782 12.451 -6.011 1.00 53.38 102 LYS A O 1
ATOM 781 N N . TYR A 1 103 ? -2.464 10.990 -5.569 1.00 58.44 103 TYR A N 1
ATOM 782 C CA . TYR A 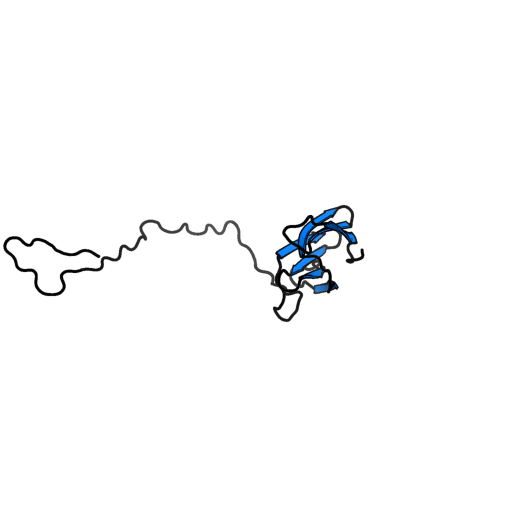1 103 ? -2.506 10.330 -6.863 1.00 58.44 103 TYR A CA 1
ATOM 783 C C . TYR A 1 103 ? -3.941 10.312 -7.391 1.00 58.44 103 TYR A C 1
ATOM 785 O O . TYR A 1 103 ? -4.878 10.050 -6.635 1.00 58.44 103 TYR A O 1
ATOM 793 N N . CYS A 1 104 ? -4.118 10.575 -8.683 1.00 58.81 104 CYS A N 1
ATOM 794 C CA . CYS A 1 104 ? -5.356 10.278 -9.396 1.00 58.81 104 CYS A CA 1
ATOM 795 C C . CYS A 1 104 ? -5.030 9.581 -10.716 1.00 58.81 104 CYS A C 1
ATOM 797 O O . CYS A 1 104 ? -3.984 9.826 -11.323 1.00 58.81 104 CYS A O 1
ATOM 799 N N . ARG A 1 105 ? -5.923 8.678 -11.124 1.00 64.56 105 ARG A N 1
ATOM 800 C CA . ARG A 1 105 ? -5.807 7.933 -12.372 1.00 64.56 105 ARG A CA 1
ATOM 801 C C . ARG A 1 105 ? -6.962 8.292 -13.281 1.00 64.56 105 ARG A C 1
ATOM 803 O O . ARG A 1 105 ? -8.119 8.098 -12.917 1.00 64.56 105 ARG A O 1
ATOM 810 N N . GLU A 1 106 ? -6.632 8.722 -14.488 1.00 70.44 106 GLU A N 1
ATOM 811 C CA . GLU A 1 106 ? -7.600 8.986 -15.544 1.00 70.44 106 GLU A CA 1
ATOM 812 C C . GLU A 1 106 ? -6.987 8.575 -16.885 1.00 70.44 106 GLU A C 1
ATOM 814 O O . GLU A 1 106 ? -5.857 8.939 -17.197 1.00 70.44 106 GLU A O 1
ATOM 819 N N . ASN A 1 107 ? -7.701 7.750 -17.658 1.00 76.12 107 ASN A N 1
ATOM 820 C CA . ASN A 1 107 ? -7.309 7.349 -19.018 1.00 76.12 107 ASN A CA 1
ATOM 821 C C . ASN A 1 107 ? -5.871 6.797 -19.170 1.00 76.12 107 ASN A C 1
ATOM 823 O O . ASN A 1 107 ? -5.228 7.010 -20.193 1.00 76.12 107 ASN A O 1
ATOM 827 N N . GLY A 1 108 ? -5.368 6.064 -18.169 1.00 78.25 108 GLY A N 1
ATOM 828 C CA . GLY A 1 108 ? -4.026 5.458 -18.212 1.00 78.25 108 GLY A CA 1
ATOM 829 C C . GLY A 1 108 ? -2.881 6.399 -17.825 1.00 78.25 108 GLY A C 1
ATOM 830 O O . GLY A 1 108 ? -1.718 6.029 -17.972 1.00 78.25 108 GLY A O 1
ATOM 831 N N . ILE A 1 109 ? -3.206 7.584 -17.306 1.00 81.56 109 ILE A N 1
ATOM 832 C CA . ILE A 1 109 ? -2.252 8.540 -16.750 1.00 81.56 109 ILE A CA 1
ATOM 833 C C . ILE A 1 109 ? -2.382 8.544 -15.230 1.00 81.56 109 ILE A C 1
ATOM 835 O O . ILE A 1 109 ? -3.487 8.470 -14.688 1.00 81.56 109 ILE A O 1
ATOM 839 N N . ILE A 1 110 ? -1.244 8.654 -14.555 1.00 81.12 110 ILE A N 1
ATOM 840 C CA . ILE A 1 110 ? -1.119 8.798 -13.110 1.00 81.12 110 ILE A CA 1
ATOM 841 C C . ILE A 1 110 ? -0.572 10.192 -12.837 1.00 81.12 110 ILE A C 1
ATOM 843 O O . ILE A 1 110 ? 0.557 10.491 -13.211 1.00 81.12 110 ILE A O 1
ATOM 847 N N . ALA A 1 111 ? -1.349 11.046 -12.180 1.00 81.69 111 ALA A N 1
ATOM 848 C CA . ALA A 1 111 ? -0.864 12.347 -11.731 1.00 81.69 111 ALA A CA 1
ATOM 849 C C . ALA A 1 111 ? -0.366 12.246 -10.293 1.00 81.69 111 ALA A C 1
ATOM 851 O O . ALA A 1 111 ? -1.043 11.661 -9.453 1.00 81.69 111 ALA A O 1
ATOM 852 N N . ALA A 1 112 ? 0.783 12.844 -10.008 1.00 78.69 112 ALA A N 1
ATOM 853 C CA . ALA A 1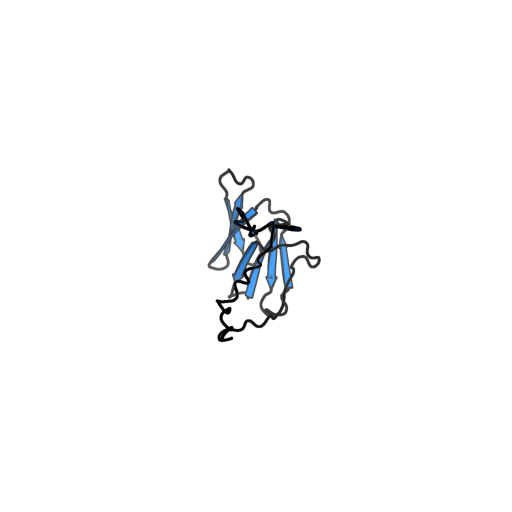 112 ? 1.457 12.751 -8.729 1.00 78.69 112 ALA A CA 1
ATOM 854 C C . ALA A 1 112 ? 1.902 14.150 -8.279 1.00 78.69 112 ALA A C 1
ATOM 856 O O . ALA A 1 112 ? 2.656 14.832 -8.975 1.00 78.69 112 ALA A O 1
ATOM 857 N N . ALA A 1 113 ? 1.401 14.617 -7.135 1.00 79.31 113 ALA A N 1
ATOM 858 C CA . ALA A 1 113 ? 1.745 15.942 -6.613 1.00 79.31 113 ALA A CA 1
ATOM 859 C C . ALA A 1 113 ? 3.058 15.889 -5.831 1.00 79.31 113 ALA A C 1
ATOM 861 O O . ALA A 1 113 ? 3.125 15.156 -4.855 1.00 79.31 113 ALA A O 1
ATOM 862 N N . SER A 1 114 ? 4.046 16.688 -6.220 1.00 74.12 114 SER A N 1
ATOM 863 C CA . SER A 1 114 ? 5.421 16.648 -5.735 1.00 74.12 114 SER A CA 1
ATOM 864 C C . SER A 1 114 ? 5.884 17.988 -5.156 1.00 74.12 114 SER A C 1
ATOM 866 O O . SER A 1 114 ? 5.572 19.041 -5.706 1.00 74.12 114 SER A O 1
ATOM 868 N N . GLN A 1 115 ? 6.692 17.969 -4.093 1.00 72.31 115 GLN A N 1
ATOM 869 C CA . GLN A 1 115 ? 7.460 19.143 -3.660 1.00 72.31 115 GLN A CA 1
ATOM 870 C C . GLN A 1 115 ? 8.775 18.737 -2.979 1.00 72.31 115 GLN A C 1
ATOM 872 O O . GLN A 1 115 ? 8.816 17.775 -2.212 1.00 72.31 115 GLN A O 1
ATOM 877 N N . THR A 1 116 ? 9.840 19.505 -3.213 1.00 70.94 116 THR A N 1
ATOM 878 C CA . THR A 1 116 ? 11.128 19.352 -2.510 1.00 70.94 116 THR A CA 1
ATOM 879 C C . THR A 1 116 ? 11.156 20.123 -1.191 1.00 70.94 116 THR A C 1
ATOM 881 O O . THR A 1 116 ? 11.741 19.663 -0.214 1.00 70.94 116 THR A O 1
ATOM 884 N N . ASN A 1 117 ? 10.486 21.280 -1.133 1.00 78.19 117 ASN A N 1
ATOM 885 C CA . ASN A 1 117 ? 10.314 22.079 0.078 1.00 78.19 117 ASN A CA 1
ATOM 886 C C . ASN A 1 117 ? 8.814 22.196 0.413 1.00 78.19 117 ASN A C 1
ATOM 888 O O . ASN A 1 117 ? 8.084 22.796 -0.374 1.00 78.19 117 ASN A O 1
ATOM 892 N N . PRO A 1 118 ? 8.355 21.701 1.580 1.00 76.56 118 PRO A N 1
ATOM 893 C CA . PRO A 1 118 ? 6.949 21.770 1.992 1.00 76.56 118 PRO A CA 1
ATOM 894 C C . PRO A 1 118 ? 6.354 23.180 2.112 1.00 76.56 118 PRO A C 1
ATOM 896 O O . PRO A 1 118 ? 5.143 23.320 2.229 1.00 76.56 118 PRO A O 1
ATOM 899 N N . GLN A 1 119 ? 7.194 24.217 2.152 1.00 85.44 119 GLN A N 1
ATOM 900 C CA . GLN A 1 119 ? 6.781 25.619 2.267 1.00 85.44 119 GLN A CA 1
ATOM 901 C C . GLN A 1 119 ? 6.735 26.343 0.913 1.00 85.44 119 GLN A C 1
ATOM 903 O O . GLN A 1 119 ? 6.357 27.510 0.860 1.00 85.44 119 GLN A O 1
ATOM 908 N N . GLN A 1 120 ? 7.171 25.693 -0.168 1.00 85.38 120 GLN A N 1
ATOM 909 C CA . GLN A 1 120 ? 7.187 26.254 -1.519 1.00 85.38 120 GLN A CA 1
ATOM 910 C C . GLN A 1 120 ? 6.057 25.658 -2.359 1.00 85.38 120 GLN A C 1
ATOM 912 O O . GLN A 1 120 ? 5.451 24.654 -1.994 1.00 85.38 120 GLN A O 1
ATOM 917 N N . ASN A 1 121 ? 5.795 26.264 -3.516 1.00 84.00 121 ASN A N 1
ATOM 918 C CA . ASN A 1 121 ? 4.875 25.681 -4.485 1.00 84.00 121 ASN A CA 1
ATOM 919 C C . ASN A 1 121 ? 5.403 24.320 -4.965 1.00 84.00 121 ASN A C 1
ATOM 921 O O . ASN A 1 121 ? 6.573 24.196 -5.335 1.00 84.00 121 ASN A O 1
ATOM 925 N N . GLY A 1 122 ? 4.523 23.321 -4.984 1.00 80.81 122 GLY A N 1
ATOM 926 C CA . GLY A 1 122 ? 4.795 22.021 -5.584 1.00 80.81 122 GLY A CA 1
ATOM 927 C C . GLY A 1 122 ? 4.592 22.005 -7.102 1.00 80.81 122 GLY A C 1
ATOM 928 O O . GLY A 1 122 ? 4.177 22.989 -7.717 1.00 80.81 122 GLY A O 1
ATOM 929 N N . SER A 1 123 ? 4.853 20.851 -7.701 1.00 81.50 123 SER A N 1
ATOM 930 C CA . SER A 1 123 ? 4.569 20.522 -9.095 1.00 81.50 123 SER A CA 1
ATOM 931 C C . SER A 1 123 ? 3.645 19.305 -9.185 1.00 81.50 123 SER A C 1
ATOM 933 O O . SER A 1 123 ? 3.508 18.533 -8.237 1.00 81.50 123 SER A O 1
ATOM 935 N N . VAL A 1 124 ? 2.994 19.128 -10.334 1.00 82.31 124 VAL A N 1
ATOM 936 C CA . VAL A 1 124 ? 2.292 17.883 -10.669 1.00 82.31 124 VAL A CA 1
ATOM 937 C C . VAL A 1 124 ? 3.077 17.181 -11.764 1.00 82.31 124 VAL A C 1
ATOM 939 O O . VAL A 1 124 ? 3.504 17.795 -12.740 1.00 82.31 124 VAL A O 1
ATOM 942 N N . VAL A 1 125 ? 3.291 15.893 -11.552 1.00 79.88 125 VAL A N 1
ATOM 943 C CA . VAL A 1 125 ? 4.197 15.021 -12.288 1.00 79.88 125 VAL A CA 1
ATOM 944 C C . VAL A 1 125 ? 3.307 13.897 -12.835 1.00 79.88 125 VAL A C 1
ATOM 946 O O . VAL A 1 125 ? 2.600 13.253 -12.066 1.00 79.88 125 VAL A O 1
ATOM 949 N N . PHE A 1 126 ? 3.246 13.720 -14.158 1.00 83.81 126 PHE A N 1
ATOM 950 C CA . PHE A 1 126 ? 2.399 12.716 -14.811 1.00 83.81 126 PHE A CA 1
ATOM 951 C C . PHE A 1 126 ? 3.203 11.500 -15.270 1.00 83.81 126 PHE A C 1
ATOM 953 O O . PHE A 1 126 ? 4.221 11.658 -15.926 1.00 83.81 126 PHE A O 1
ATOM 960 N N . PHE A 1 127 ? 2.712 10.300 -14.982 1.00 81.12 127 PHE A N 1
ATOM 961 C CA . PHE A 1 127 ? 3.298 9.044 -15.439 1.00 81.12 127 PHE A CA 1
ATOM 962 C C . PHE A 1 127 ? 2.309 8.243 -16.281 1.00 81.12 127 PHE A C 1
ATOM 964 O O . PHE A 1 127 ? 1.096 8.330 -16.076 1.00 81.12 127 PHE A O 1
ATOM 971 N N . ASP A 1 128 ? 2.821 7.395 -17.168 1.00 86.06 128 ASP A N 1
ATOM 972 C CA . ASP A 1 128 ? 2.041 6.271 -17.685 1.00 86.06 128 ASP A CA 1
ATOM 973 C C . ASP A 1 128 ? 1.876 5.163 -16.620 1.00 86.06 128 ASP A C 1
ATOM 975 O O . ASP A 1 128 ? 2.533 5.145 -15.575 1.00 86.06 128 ASP A O 1
ATOM 979 N N . ILE A 1 129 ? 1.019 4.177 -16.900 1.00 84.38 129 ILE A N 1
ATOM 980 C CA . ILE A 1 129 ? 0.790 3.014 -16.018 1.00 84.38 129 ILE A CA 1
ATOM 981 C C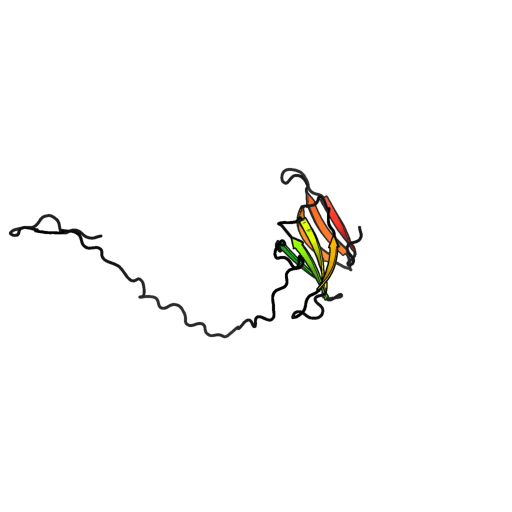 . ILE A 1 129 ? 2.023 2.123 -15.783 1.00 84.38 129 ILE A C 1
ATOM 983 O O . ILE A 1 129 ? 1.972 1.215 -14.950 1.00 84.38 129 ILE A O 1
ATOM 987 N N . ASN A 1 130 ? 3.106 2.323 -16.535 1.00 86.38 130 ASN A N 1
ATOM 988 C CA . ASN A 1 130 ? 4.375 1.610 -16.397 1.00 86.38 130 ASN A CA 1
ATOM 989 C C . ASN A 1 130 ? 5.419 2.449 -15.633 1.00 86.38 130 ASN A C 1
ATOM 991 O O . ASN A 1 130 ? 6.571 2.023 -15.489 1.00 86.38 130 ASN A O 1
ATOM 995 N N . GLY A 1 131 ? 5.031 3.626 -15.131 1.00 80.25 131 GLY A N 1
ATOM 996 C CA . GLY A 1 131 ? 5.894 4.538 -14.390 1.00 80.25 131 GLY A CA 1
ATOM 997 C C . GLY A 1 131 ? 6.941 5.211 -15.271 1.00 80.25 131 GLY A C 1
ATOM 998 O O . GLY A 1 131 ? 8.087 5.334 -14.836 1.00 80.25 131 GLY A O 1
ATOM 999 N N . ASN A 1 132 ? 6.597 5.546 -16.515 1.00 83.12 132 ASN A N 1
ATOM 1000 C CA . ASN A 1 132 ? 7.412 6.380 -17.403 1.00 83.12 132 ASN A CA 1
ATOM 1001 C C . ASN A 1 132 ? 6.882 7.819 -17.409 1.00 83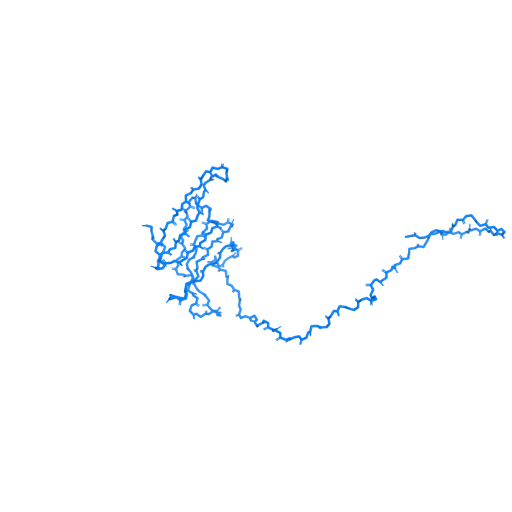.12 132 ASN A C 1
ATOM 1003 O O . ASN A 1 132 ? 5.673 8.009 -17.278 1.00 83.12 132 ASN A O 1
ATOM 1007 N N . PHE A 1 133 ? 7.789 8.790 -17.553 1.00 75.38 133 PHE A N 1
ATOM 1008 C CA . PHE A 1 133 ? 7.518 10.232 -17.517 1.00 75.38 133 PHE A CA 1
ATOM 1009 C C . PHE A 1 133 ? 7.478 10.855 -18.913 1.00 75.38 133 PHE A C 1
ATOM 1011 O O . PHE A 1 133 ? 8.286 10.402 -19.759 1.00 75.38 133 PHE A O 1
#

Foldseek 3Di:
DDFDDDDDPDDDDDDRDDDDDDPPCPDDDDDPPPPDDDDDLDDDDQVVPPQFDWDDWDADPVQRWIWTAGPRQRKTWIWRRPPVSDIYTPDIDHDDCFDFDDWDDDPQKIWTWGDNDPVDDIDIDIAGSNRHD

Organism: NCBI:txid651561

Radius of gyration: 28.25 Å; chains: 1; bounding box: 39×39×89 Å